Protein AF-A0A645HK24-F1 (afdb_monomer_lite)

Sequence (68 aa):
MGPHEEYTNKLYEVAKDYNGVVVANMTQIHKYILTRKHYRDITGNNVNHPNDFVARMYLQVLLDTISK

pLDDT: mean 94.29, std 7.42, range [58.25, 98.31]

Secondary structure (DSSP, 8-state):
--THHHHHHHHHHHHTTSTT-----HHHHHHHHHTTS-GGGTBSSSSS-B-HHHHHHHHHHHHHHH--

Structure (mmCIF, N/CA/C/O backbone):
data_AF-A0A645HK24-F1
#
_entry.id   AF-A0A645HK24-F1
#
loop_
_atom_site.group_PDB
_atom_site.id
_atom_site.type_symbol
_atom_site.label_atom_id
_atom_site.label_alt_id
_atom_site.label_comp_id
_atom_site.label_asym_id
_atom_site.label_entity_id
_atom_site.label_seq_id
_atom_site.pdbx_PDB_ins_code
_atom_site.Cartn_x
_atom_site.Cartn_y
_atom_site.Cartn_z
_atom_site.occupancy
_atom_site.B_iso_or_equiv
_atom_site.auth_seq_id
_atom_site.auth_comp_id
_atom_site.auth_asym_id
_atom_site.auth_atom_id
_atom_site.pdbx_PDB_model_num
ATOM 1 N N . MET A 1 1 ? 16.282 -6.112 -0.425 1.00 58.25 1 MET A N 1
ATOM 2 C CA . MET A 1 1 ? 14.944 -5.506 -0.243 1.00 58.25 1 MET A CA 1
ATOM 3 C C . MET A 1 1 ? 15.075 -4.443 0.832 1.00 58.25 1 MET A C 1
ATOM 5 O O . MET A 1 1 ? 15.747 -4.714 1.816 1.00 58.25 1 MET A O 1
ATOM 9 N N . GLY A 1 2 ? 14.543 -3.237 0.614 1.00 69.75 2 GLY A N 1
ATOM 10 C CA . GLY A 1 2 ? 14.564 -2.182 1.634 1.00 69.75 2 GLY A CA 1
ATOM 11 C C . GLY A 1 2 ? 13.678 -2.525 2.844 1.00 69.75 2 GLY A C 1
ATOM 12 O O . GLY A 1 2 ? 12.886 -3.467 2.762 1.00 69.75 2 GLY A O 1
ATOM 13 N N . PRO A 1 3 ? 13.756 -1.755 3.940 1.00 85.56 3 PRO A N 1
ATOM 14 C CA . PRO A 1 3 ? 13.061 -2.022 5.211 1.00 85.56 3 PRO A CA 1
ATOM 15 C C . PRO A 1 3 ? 11.531 -1.788 5.175 1.00 85.56 3 PRO A C 1
ATOM 17 O O . PRO A 1 3 ? 10.901 -1.577 6.204 1.00 85.56 3 PRO A O 1
ATOM 20 N N . HIS A 1 4 ? 10.887 -1.826 4.003 1.00 86.75 4 HIS A N 1
ATOM 21 C CA . HIS A 1 4 ? 9.462 -1.489 3.845 1.00 86.75 4 HIS A CA 1
ATOM 22 C C . HIS A 1 4 ? 8.522 -2.380 4.678 1.00 86.75 4 HIS A C 1
ATOM 24 O O . HIS A 1 4 ? 7.489 -1.921 5.169 1.00 86.75 4 HIS A O 1
ATOM 30 N N . GLU A 1 5 ? 8.876 -3.654 4.852 1.00 87.06 5 GLU A N 1
ATOM 31 C CA . GLU A 1 5 ? 8.117 -4.593 5.689 1.00 87.06 5 GLU A CA 1
ATOM 32 C C . GLU A 1 5 ? 8.253 -4.255 7.175 1.00 87.06 5 GLU A C 1
ATOM 34 O O . GLU A 1 5 ? 7.262 -4.259 7.902 1.00 87.06 5 GLU A O 1
ATOM 39 N N . GLU A 1 6 ? 9.454 -3.869 7.605 1.00 93.62 6 GLU A N 1
ATOM 40 C CA . GLU A 1 6 ? 9.710 -3.409 8.969 1.00 93.62 6 GLU A CA 1
ATOM 41 C C . GLU A 1 6 ? 8.908 -2.140 9.279 1.00 93.62 6 GLU A C 1
ATOM 43 O O . GLU A 1 6 ? 8.232 -2.076 10.304 1.00 93.62 6 GLU A O 1
ATOM 48 N N . TYR A 1 7 ? 8.883 -1.173 8.356 1.00 94.12 7 TYR A N 1
ATOM 49 C CA . TYR A 1 7 ? 8.080 0.044 8.509 1.00 94.12 7 TYR A CA 1
ATOM 50 C C . TYR A 1 7 ? 6.590 -0.262 8.646 1.00 94.12 7 TYR A C 1
ATOM 52 O O . TYR A 1 7 ? 5.915 0.317 9.491 1.00 94.12 7 TYR A O 1
ATOM 60 N N . THR A 1 8 ? 6.078 -1.211 7.862 1.00 95.12 8 THR A N 1
ATOM 61 C CA . THR A 1 8 ? 4.668 -1.615 7.932 1.00 95.12 8 THR A CA 1
ATOM 62 C C . THR A 1 8 ? 4.340 -2.236 9.293 1.00 95.12 8 THR A C 1
ATOM 64 O O . THR A 1 8 ? 3.326 -1.887 9.893 1.00 95.12 8 THR A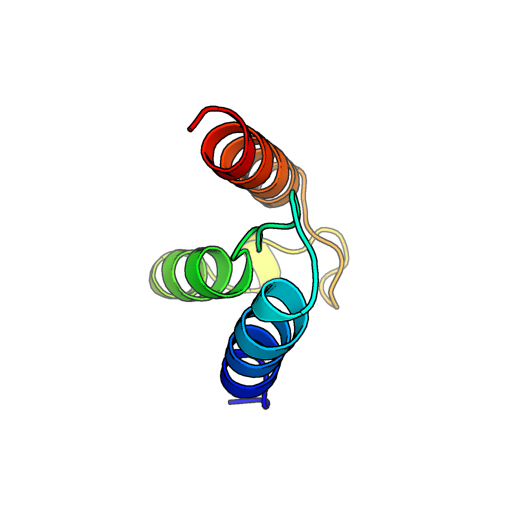 O 1
ATOM 67 N N . ASN A 1 9 ? 5.219 -3.090 9.827 1.00 95.81 9 ASN A N 1
ATOM 68 C CA . ASN A 1 9 ? 5.051 -3.662 11.166 1.00 95.81 9 ASN A CA 1
ATOM 69 C C . ASN A 1 9 ? 5.065 -2.579 12.253 1.00 95.81 9 ASN A C 1
ATOM 71 O O . ASN A 1 9 ? 4.226 -2.608 13.151 1.00 95.81 9 ASN A O 1
ATOM 75 N N . LYS A 1 10 ? 5.951 -1.581 12.140 1.00 97.12 10 LYS A N 1
ATOM 76 C CA . LYS A 1 10 ? 5.977 -0.436 13.060 1.00 97.12 10 LYS A CA 1
ATOM 77 C C . LYS A 1 10 ? 4.718 0.422 12.990 1.00 97.12 10 LYS A C 1
ATOM 79 O O . LYS A 1 10 ? 4.243 0.853 14.033 1.00 97.12 10 LYS A O 1
ATOM 84 N N . LEU A 1 11 ? 4.116 0.604 11.814 1.00 97.06 11 LEU A N 1
ATOM 85 C CA . LEU A 1 11 ? 2.819 1.284 11.707 1.00 97.06 11 LEU A CA 1
ATOM 86 C C . LEU A 1 11 ? 1.713 0.527 12.456 1.00 97.06 11 LEU A C 1
ATOM 88 O O . LEU A 1 11 ? 0.893 1.159 13.117 1.00 97.06 11 LEU A O 1
ATOM 92 N N . TYR A 1 12 ? 1.704 -0.809 12.404 1.00 97.00 12 TYR A N 1
ATOM 93 C CA . TYR A 1 12 ? 0.760 -1.612 13.189 1.00 97.00 12 TYR A CA 1
ATOM 94 C C . TYR A 1 12 ? 1.021 -1.553 14.694 1.00 97.00 12 TYR A C 1
ATOM 96 O O . TYR A 1 12 ? 0.070 -1.641 15.465 1.00 97.00 12 TYR A O 1
ATOM 104 N N . GLU A 1 13 ? 2.278 -1.441 15.128 1.00 97.88 13 GLU A N 1
ATOM 105 C CA . GLU A 1 13 ? 2.598 -1.190 16.538 1.00 97.88 13 GLU A CA 1
ATOM 106 C C . GLU A 1 13 ? 2.031 0.162 16.981 1.00 97.88 13 GLU A C 1
ATOM 108 O O . GLU A 1 13 ? 1.240 0.192 17.916 1.00 97.88 13 GLU A O 1
ATOM 113 N N . VAL A 1 14 ? 2.337 1.241 16.252 1.00 97.88 14 VAL A N 1
ATOM 114 C CA . VAL A 1 14 ? 1.864 2.601 16.563 1.00 97.88 14 VAL A CA 1
ATOM 115 C C . VAL A 1 14 ? 0.337 2.688 16.555 1.00 97.88 14 VAL A C 1
ATOM 117 O O . VAL A 1 14 ? -0.242 3.320 17.428 1.00 97.88 14 VAL A O 1
ATOM 120 N N . ALA A 1 15 ? -0.346 2.039 15.608 1.00 97.50 15 ALA A N 1
ATOM 121 C CA . ALA A 1 15 ? -1.808 2.079 15.534 1.00 97.50 15 ALA A CA 1
ATOM 122 C C . ALA A 1 15 ? -2.501 1.509 16.787 1.00 97.50 15 ALA A C 1
ATOM 124 O O . ALA A 1 15 ? -3.613 1.926 17.093 1.00 97.50 15 ALA A O 1
ATOM 125 N N . LYS A 1 16 ? -1.855 0.599 17.535 1.00 97.44 16 LYS A N 1
ATOM 126 C CA . LYS A 1 16 ? -2.406 0.044 18.787 1.00 97.44 16 LYS A CA 1
ATOM 127 C C . LYS A 1 16 ? -2.489 1.074 19.911 1.00 97.44 16 LYS A C 1
ATOM 129 O O . LYS A 1 16 ? -3.291 0.890 20.821 1.00 97.44 16 LYS A O 1
ATOM 134 N N . ASP A 1 17 ? -1.693 2.138 19.838 1.00 98.19 17 ASP A N 1
ATOM 135 C CA . ASP A 1 17 ? -1.648 3.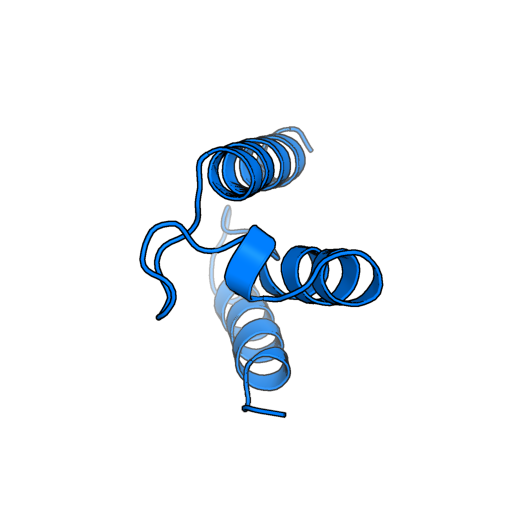185 20.861 1.00 98.19 17 ASP A CA 1
ATOM 136 C C . ASP A 1 17 ? -2.811 4.190 20.726 1.00 98.19 17 ASP A C 1
ATOM 138 O O . ASP A 1 17 ? -2.985 5.056 21.585 1.00 98.19 17 ASP A O 1
ATOM 142 N N . TYR A 1 18 ? -3.630 4.086 19.669 1.00 97.56 18 TYR A N 1
ATOM 143 C CA . TYR A 1 18 ? -4.694 5.041 19.356 1.00 97.56 18 TYR A CA 1
ATOM 144 C C . TYR A 1 18 ? -6.035 4.354 19.065 1.00 97.56 18 TYR A C 1
ATOM 146 O O . TYR A 1 18 ? -6.134 3.436 18.254 1.00 97.56 18 TYR A O 1
ATOM 154 N N . ASN A 1 19 ? -7.112 4.874 19.657 1.00 96.38 19 ASN A N 1
ATOM 155 C CA . ASN A 1 19 ? -8.473 4.443 19.333 1.00 96.38 19 ASN A CA 1
ATOM 156 C C . ASN A 1 19 ? -8.927 5.026 17.988 1.00 96.38 19 ASN A C 1
ATOM 158 O O . ASN A 1 19 ? -8.720 6.207 17.716 1.00 96.38 19 ASN A O 1
ATOM 162 N N . GLY A 1 20 ? -9.600 4.212 17.170 1.00 94.56 20 GLY A N 1
ATOM 163 C CA . GLY A 1 20 ? -10.130 4.645 15.870 1.00 94.56 20 GLY A CA 1
ATOM 164 C C . GLY A 1 20 ? -9.069 4.831 14.779 1.00 94.56 20 GLY A C 1
ATOM 165 O O . GLY A 1 20 ? -9.360 5.438 13.751 1.00 94.56 20 GLY A O 1
ATOM 166 N N . VAL A 1 21 ? -7.851 4.320 14.984 1.00 96.19 21 VAL A N 1
ATOM 167 C CA . VAL A 1 21 ? -6.769 4.328 13.990 1.00 96.19 21 VAL A CA 1
ATOM 168 C C . VAL A 1 21 ? -6.570 2.920 13.434 1.00 96.19 21 VAL A C 1
ATOM 170 O O . VAL A 1 21 ? -6.565 1.936 14.167 1.00 96.19 21 VAL A O 1
ATOM 173 N N . VAL A 1 22 ? -6.383 2.822 12.120 1.00 96.06 22 VAL A N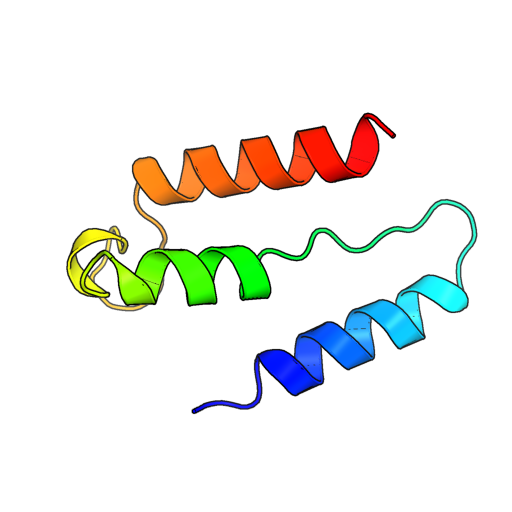 1
ATOM 174 C CA . VAL A 1 22 ? -6.133 1.567 11.401 1.00 96.06 22 VAL A CA 1
ATOM 175 C C . VAL A 1 22 ? -5.077 1.794 10.316 1.00 96.06 22 VAL A C 1
ATOM 177 O O . VAL A 1 22 ? -4.912 2.907 9.814 1.00 96.06 22 VAL A O 1
ATOM 180 N N . VAL A 1 23 ? -4.335 0.745 9.954 1.00 96.50 23 VAL A N 1
ATOM 181 C CA . VAL A 1 23 ? -3.270 0.812 8.943 1.00 96.50 23 VAL A CA 1
ATOM 182 C C . VAL A 1 23 ? -3.795 0.396 7.570 1.00 96.50 23 VAL A C 1
ATOM 184 O O . VAL A 1 23 ? -4.178 -0.753 7.360 1.00 96.50 23 VAL A O 1
ATOM 187 N N . ALA A 1 24 ? -3.705 1.306 6.601 1.00 96.81 24 ALA A N 1
ATOM 188 C CA . ALA A 1 24 ? -3.898 1.010 5.183 1.00 96.81 24 ALA A CA 1
ATOM 189 C C . ALA A 1 24 ? -2.620 0.381 4.588 1.00 96.81 24 ALA A C 1
ATOM 191 O O . ALA A 1 24 ? -1.676 1.081 4.212 1.00 96.81 24 ALA A O 1
ATOM 192 N N . ASN A 1 25 ? -2.555 -0.954 4.519 1.00 96.25 25 ASN A N 1
ATOM 193 C CA . ASN A 1 25 ? -1.335 -1.690 4.154 1.00 96.25 25 ASN A CA 1
ATOM 194 C C . ASN A 1 25 ? -1.035 -1.694 2.641 1.00 96.25 25 ASN A C 1
ATOM 196 O O . ASN A 1 25 ? -1.164 -2.708 1.948 1.00 96.25 25 ASN A O 1
ATOM 200 N N . MET A 1 26 ? -0.570 -0.557 2.124 1.00 96.19 26 MET A N 1
ATOM 201 C CA . MET A 1 26 ? -0.185 -0.423 0.717 1.00 96.19 26 MET A CA 1
ATOM 202 C C . MET A 1 26 ? 1.100 -1.200 0.361 1.00 96.19 26 MET A C 1
ATOM 204 O O . MET A 1 26 ? 1.285 -1.602 -0.791 1.00 96.19 26 MET A O 1
ATOM 208 N N . THR A 1 27 ? 1.973 -1.485 1.336 1.00 95.50 27 THR A N 1
ATOM 209 C CA . THR A 1 27 ? 3.199 -2.278 1.128 1.00 95.50 27 THR A CA 1
ATOM 210 C C . THR A 1 27 ? 2.878 -3.671 0.594 1.00 95.50 27 THR A C 1
ATOM 212 O O . THR A 1 27 ? 3.491 -4.120 -0.376 1.00 95.50 27 THR A O 1
ATOM 215 N N . GLN A 1 28 ? 1.889 -4.351 1.181 1.00 95.50 28 GLN A N 1
ATOM 216 C CA . GLN A 1 28 ? 1.468 -5.679 0.729 1.00 95.50 28 GLN A CA 1
ATOM 217 C C . GLN A 1 28 ? 0.938 -5.651 -0.711 1.00 95.50 28 GLN A C 1
ATOM 219 O O . GLN A 1 28 ? 1.256 -6.541 -1.505 1.00 95.50 28 GLN A O 1
ATOM 224 N N . ILE A 1 29 ? 0.186 -4.610 -1.073 1.00 96.38 29 ILE A N 1
ATOM 225 C CA . ILE A 1 29 ? -0.331 -4.439 -2.433 1.00 96.38 29 ILE A CA 1
ATOM 226 C C . ILE A 1 29 ? 0.803 -4.217 -3.433 1.00 96.38 29 ILE A C 1
ATOM 228 O O . ILE A 1 29 ? 0.841 -4.889 -4.463 1.00 96.38 29 ILE A O 1
ATOM 232 N N . HIS A 1 30 ? 1.772 -3.354 -3.122 1.00 95.38 30 HIS A N 1
ATOM 233 C CA . HIS A 1 30 ? 2.947 -3.171 -3.975 1.00 95.38 30 HIS A CA 1
ATOM 234 C C . HIS A 1 30 ? 3.757 -4.458 -4.139 1.00 95.38 30 HIS A C 1
ATOM 236 O O . HIS A 1 30 ? 4.129 -4.788 -5.266 1.00 95.38 30 HIS A O 1
ATOM 242 N N . LYS A 1 31 ? 3.983 -5.217 -3.056 1.00 94.69 31 LYS A N 1
ATOM 243 C CA . LYS A 1 31 ? 4.656 -6.524 -3.126 1.00 94.69 31 LYS A CA 1
ATOM 244 C C . LYS A 1 31 ? 3.948 -7.448 -4.110 1.00 94.69 31 LYS A C 1
ATOM 246 O O . LYS A 1 31 ? 4.604 -8.010 -4.980 1.00 94.69 31 LYS A O 1
ATOM 251 N N . TYR A 1 32 ? 2.623 -7.562 -4.012 1.00 96.38 32 TYR A N 1
ATOM 252 C CA . TYR A 1 32 ? 1.843 -8.391 -4.927 1.00 96.38 32 TYR A CA 1
ATOM 253 C C . TYR A 1 32 ? 1.932 -7.899 -6.379 1.00 96.38 32 TYR A C 1
ATOM 255 O O . TYR A 1 32 ? 2.227 -8.691 -7.273 1.00 96.38 32 TYR A O 1
ATOM 263 N N . ILE A 1 33 ? 1.748 -6.599 -6.628 1.00 96.81 33 ILE A N 1
ATOM 264 C CA . ILE A 1 33 ? 1.818 -6.016 -7.978 1.00 96.81 33 ILE A CA 1
ATOM 265 C C . ILE A 1 33 ? 3.181 -6.279 -8.628 1.00 96.81 33 ILE A C 1
ATOM 267 O O . ILE A 1 33 ? 3.232 -6.647 -9.801 1.00 96.81 33 ILE A O 1
ATOM 271 N N . LEU A 1 34 ? 4.275 -6.154 -7.873 1.00 95.50 34 LEU A N 1
ATOM 272 C CA . LEU A 1 34 ? 5.635 -6.383 -8.369 1.00 95.50 34 LEU A CA 1
ATOM 273 C C . LEU A 1 34 ? 5.924 -7.852 -8.714 1.00 95.50 34 LEU A C 1
ATOM 275 O O . LEU A 1 34 ? 6.882 -8.126 -9.429 1.00 95.50 34 LEU A O 1
ATOM 279 N N . THR A 1 35 ? 5.077 -8.798 -8.288 1.00 97.25 35 THR A N 1
ATOM 280 C CA . THR A 1 35 ? 5.127 -10.185 -8.794 1.00 97.25 35 THR A CA 1
ATOM 281 C C . THR A 1 35 ? 4.513 -10.342 -10.191 1.00 97.25 35 THR A C 1
ATOM 283 O O . THR A 1 35 ? 4.640 -11.403 -10.800 1.00 97.25 35 THR A O 1
ATOM 286 N N . ARG A 1 36 ? 3.810 -9.317 -10.698 1.00 98.00 36 ARG A N 1
ATOM 287 C CA . ARG A 1 36 ? 3.024 -9.359 -11.947 1.00 98.00 36 ARG A CA 1
ATOM 288 C C . ARG A 1 36 ? 3.383 -8.271 -12.963 1.00 98.00 36 ARG A C 1
ATOM 290 O O . ARG A 1 36 ? 3.056 -8.429 -14.135 1.00 98.00 36 ARG A O 1
ATOM 297 N N . LYS A 1 37 ? 3.974 -7.156 -12.529 1.00 96.88 37 LYS A N 1
ATOM 298 C CA . LYS A 1 37 ? 4.315 -5.988 -13.358 1.00 96.88 37 LYS A CA 1
ATOM 299 C C . LYS A 1 37 ? 5.718 -5.499 -13.036 1.00 96.88 37 LYS A C 1
ATOM 301 O O . LYS A 1 37 ? 6.138 -5.567 -11.880 1.00 96.88 37 LYS A O 1
ATOM 306 N N . HIS A 1 38 ? 6.422 -4.956 -14.028 1.00 96.56 38 HIS A N 1
ATOM 307 C CA . HIS A 1 38 ? 7.701 -4.314 -13.757 1.00 96.56 38 HIS A CA 1
ATOM 308 C C . HIS A 1 38 ? 7.486 -2.998 -13.013 1.00 96.56 38 HIS A C 1
ATOM 310 O O . HIS A 1 38 ? 6.470 -2.325 -13.183 1.00 96.56 38 HIS A O 1
ATOM 316 N N . TYR A 1 39 ? 8.485 -2.595 -12.227 1.00 95.12 39 TYR A N 1
ATOM 317 C CA . TYR A 1 39 ? 8.457 -1.328 -11.498 1.00 95.12 39 TYR A CA 1
ATOM 318 C C . TYR A 1 39 ? 8.147 -0.135 -12.417 1.00 95.12 39 TYR A C 1
ATOM 320 O O . TYR A 1 39 ? 7.289 0.688 -12.117 1.00 95.12 39 TYR A O 1
ATOM 328 N N . ARG A 1 40 ? 8.776 -0.101 -13.596 1.00 95.88 40 ARG A N 1
ATOM 329 C CA . ARG A 1 40 ? 8.583 0.964 -14.587 1.00 95.88 40 ARG A CA 1
ATOM 330 C C . ARG A 1 40 ? 7.148 1.048 -15.125 1.00 95.88 40 ARG A C 1
ATOM 332 O O . ARG A 1 40 ? 6.712 2.123 -15.512 1.00 95.88 40 ARG A O 1
ATOM 339 N N . ASP A 1 41 ? 6.402 -0.056 -15.105 1.00 96.31 41 ASP A N 1
ATOM 340 C CA . ASP A 1 41 ? 5.013 -0.105 -15.587 1.00 96.31 41 ASP A CA 1
ATOM 341 C C . ASP A 1 4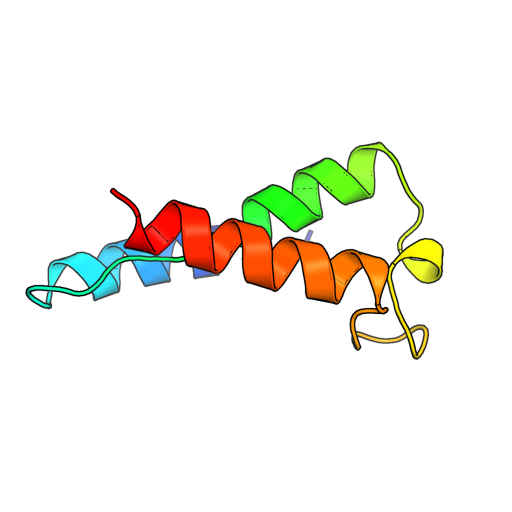1 ? 4.014 0.455 -14.565 1.00 96.31 41 ASP A C 1
ATOM 343 O O . ASP A 1 41 ? 2.830 0.613 -14.871 1.00 96.31 41 ASP A O 1
ATOM 347 N N . ILE A 1 42 ? 4.459 0.699 -13.329 1.00 96.81 42 ILE A N 1
ATOM 348 C CA . ILE A 1 42 ? 3.609 1.135 -12.213 1.00 96.81 42 ILE A CA 1
ATOM 349 C C . ILE A 1 42 ? 3.996 2.519 -11.674 1.00 96.81 42 ILE A C 1
ATOM 351 O O . ILE A 1 42 ? 3.276 3.093 -10.857 1.00 96.81 42 ILE A O 1
ATOM 355 N N . THR A 1 43 ? 5.105 3.081 -12.154 1.00 96.62 43 THR A N 1
ATOM 356 C CA . THR A 1 43 ? 5.548 4.438 -11.827 1.00 96.62 43 THR A CA 1
ATOM 357 C C . THR A 1 43 ? 5.139 5.447 -12.896 1.00 96.62 43 THR A C 1
ATOM 359 O O . THR A 1 43 ? 5.277 5.174 -14.083 1.00 96.62 43 THR A O 1
ATOM 362 N N . GLY A 1 44 ? 4.713 6.643 -12.490 1.00 96.25 44 GLY A N 1
ATOM 363 C CA . GLY A 1 44 ? 4.460 7.779 -13.380 1.00 96.25 44 GLY A CA 1
ATOM 364 C C . GLY A 1 44 ? 5.722 8.565 -13.756 1.00 96.25 44 GLY A C 1
ATOM 365 O O . GLY A 1 44 ? 5.744 9.212 -14.796 1.00 96.25 44 GLY A O 1
ATOM 366 N N . ASN A 1 45 ? 6.786 8.496 -12.945 1.00 94.62 45 ASN A N 1
ATOM 367 C CA . ASN A 1 45 ? 8.037 9.241 -13.165 1.00 94.62 45 ASN A CA 1
ATOM 368 C C . ASN A 1 45 ? 9.296 8.360 -13.270 1.00 94.62 45 ASN A C 1
ATOM 370 O O . ASN A 1 45 ? 10.402 8.890 -13.285 1.00 94.62 45 ASN A O 1
ATOM 374 N N . ASN A 1 46 ? 9.151 7.031 -13.289 1.00 89.44 46 ASN A N 1
ATOM 375 C CA . ASN A 1 46 ? 10.257 6.059 -13.265 1.00 89.44 46 ASN A CA 1
ATOM 376 C C . ASN A 1 46 ? 11.201 6.141 -12.051 1.00 89.44 46 ASN A C 1
ATOM 378 O O . ASN A 1 46 ? 12.263 5.522 -12.066 1.00 89.44 46 ASN A O 1
ATOM 382 N N . VAL A 1 47 ? 10.818 6.857 -10.991 1.00 91.31 47 VAL A N 1
ATOM 383 C CA . VAL A 1 47 ? 11.602 6.978 -9.754 1.00 91.31 47 VAL A CA 1
ATOM 384 C C . VAL A 1 47 ? 10.824 6.422 -8.573 1.00 91.31 47 VAL A C 1
ATOM 386 O O . VAL A 1 47 ? 11.313 5.515 -7.909 1.00 91.31 47 VAL A O 1
ATOM 389 N N . ASN A 1 48 ? 9.629 6.950 -8.304 1.00 90.25 48 ASN A N 1
ATOM 390 C CA . ASN A 1 48 ? 8.833 6.642 -7.107 1.00 90.25 48 ASN A CA 1
ATOM 391 C C . ASN A 1 48 ? 7.358 7.068 -7.183 1.00 90.25 48 ASN A C 1
ATOM 393 O O . ASN A 1 48 ? 6.553 6.591 -6.389 1.00 90.25 48 ASN A O 1
ATOM 397 N N . HIS A 1 49 ? 6.989 7.979 -8.086 1.00 96.88 49 HIS A N 1
ATOM 398 C CA . HIS A 1 49 ? 5.621 8.474 -8.176 1.00 96.88 49 HIS A CA 1
ATOM 399 C C . HIS A 1 49 ? 4.716 7.377 -8.751 1.00 96.88 49 HIS A C 1
ATOM 401 O O . HIS A 1 49 ? 5.082 6.820 -9.789 1.00 96.88 49 HIS A O 1
ATOM 407 N N . PRO A 1 50 ? 3.568 7.048 -8.134 1.00 97.12 50 PRO A N 1
ATOM 408 C CA . PRO A 1 50 ? 2.633 6.079 -8.698 1.00 97.12 50 PRO A CA 1
ATOM 409 C C . PRO A 1 50 ? 2.039 6.604 -10.011 1.00 97.12 50 PRO A C 1
ATOM 411 O O . PRO A 1 50 ? 1.847 7.805 -10.171 1.00 97.12 50 PRO A O 1
ATOM 414 N N . ASN A 1 51 ? 1.740 5.714 -10.956 1.00 97.75 51 ASN A N 1
ATOM 415 C CA . ASN A 1 51 ? 0.879 6.066 -12.088 1.00 97.75 51 ASN A CA 1
ATOM 416 C C . ASN A 1 51 ? -0.610 5.897 -11.735 1.00 97.75 51 ASN A C 1
ATOM 418 O O . ASN A 1 51 ? -0.957 5.407 -10.657 1.00 97.75 51 ASN A O 1
ATOM 422 N N . ASP A 1 52 ? -1.491 6.244 -12.673 1.00 98.06 52 ASP A N 1
ATOM 423 C CA . ASP A 1 52 ? -2.948 6.172 -12.498 1.00 98.06 52 ASP A CA 1
ATOM 424 C C . ASP A 1 52 ? -3.447 4.787 -12.068 1.00 98.06 52 ASP A C 1
ATOM 426 O O . ASP A 1 52 ? -4.396 4.678 -11.289 1.00 98.06 52 ASP A O 1
ATOM 430 N N . PHE A 1 53 ? -2.810 3.710 -12.544 1.00 97.69 53 PHE A N 1
ATOM 431 C CA . PHE A 1 53 ? -3.158 2.351 -12.131 1.00 97.69 53 PHE A CA 1
ATOM 432 C C . PHE A 1 53 ? -2.908 2.151 -10.632 1.00 97.69 53 PHE A C 1
ATOM 434 O O . PHE A 1 53 ? -3.798 1.688 -9.919 1.00 97.69 53 PHE A O 1
ATOM 441 N N . VAL A 1 54 ? -1.735 2.545 -10.131 1.00 97.94 54 VAL A N 1
ATOM 442 C CA . VAL A 1 54 ? -1.413 2.432 -8.702 1.00 97.94 54 VAL A CA 1
ATOM 443 C C . VAL A 1 54 ? -2.250 3.400 -7.865 1.00 97.94 54 VAL A C 1
ATOM 445 O O . VAL A 1 54 ? -2.719 3.012 -6.798 1.00 97.94 54 VAL A O 1
ATOM 448 N N . ALA A 1 55 ? -2.523 4.614 -8.349 1.00 97.81 55 ALA A N 1
ATOM 449 C CA . ALA A 1 55 ? -3.398 5.567 -7.660 1.00 97.81 55 ALA A CA 1
ATOM 450 C C . ALA A 1 55 ? -4.801 4.981 -7.385 1.00 97.81 55 ALA A C 1
ATOM 452 O O . ALA A 1 55 ? -5.347 5.147 -6.294 1.00 97.81 55 ALA A O 1
ATOM 453 N N . ARG A 1 56 ? -5.363 4.202 -8.321 1.00 98.31 56 ARG A N 1
ATOM 454 C CA . ARG A 1 56 ? -6.631 3.475 -8.102 1.00 98.31 56 ARG A CA 1
ATOM 455 C C . ARG A 1 56 ? -6.515 2.359 -7.064 1.00 98.31 56 ARG A C 1
ATOM 457 O O . ARG A 1 56 ? -7.501 2.052 -6.398 1.00 98.31 56 ARG A O 1
ATOM 464 N N . MET A 1 57 ? -5.342 1.743 -6.923 1.00 98.06 57 MET A N 1
ATOM 465 C CA . MET A 1 57 ? -5.096 0.750 -5.874 1.00 98.06 57 MET A CA 1
ATOM 466 C C . MET A 1 57 ? -5.040 1.407 -4.494 1.00 98.06 57 MET A C 1
ATOM 468 O O . MET A 1 57 ? -5.638 0.869 -3.569 1.00 98.06 57 MET A O 1
ATOM 472 N N . TYR A 1 58 ? -4.427 2.590 -4.363 1.00 97.69 58 TYR A N 1
ATOM 473 C CA . TYR A 1 58 ? -4.481 3.372 -3.118 1.00 97.69 58 TYR A CA 1
ATOM 474 C C . TYR A 1 58 ? -5.926 3.625 -2.674 1.00 97.69 58 TYR A C 1
ATOM 476 O O . TYR A 1 58 ? -6.255 3.387 -1.514 1.00 97.69 58 TYR A O 1
ATOM 484 N N . LEU A 1 59 ? -6.800 4.050 -3.595 1.00 97.94 59 LEU A N 1
ATOM 485 C CA . LEU A 1 59 ? -8.212 4.276 -3.282 1.00 97.94 59 LEU A CA 1
ATOM 486 C C . LEU A 1 59 ? -8.920 2.987 -2.839 1.00 97.94 59 LEU A C 1
ATOM 488 O O . LEU A 1 59 ? -9.640 3.005 -1.849 1.00 97.94 59 LEU A O 1
ATOM 492 N N . GLN A 1 60 ? -8.703 1.868 -3.534 1.00 97.69 60 GLN A N 1
ATOM 493 C CA . GLN A 1 60 ? -9.296 0.581 -3.148 1.00 97.69 60 GLN A CA 1
ATOM 494 C C . GLN A 1 60 ? -8.834 0.123 -1.761 1.00 97.69 60 GLN A C 1
ATOM 496 O O . GLN A 1 60 ? -9.659 -0.322 -0.971 1.00 97.69 60 GLN A O 1
ATOM 501 N N . VAL A 1 61 ? -7.542 0.269 -1.448 1.00 97.62 61 VAL A N 1
ATOM 502 C CA . VAL A 1 61 ? -7.001 -0.050 -0.119 1.00 97.62 61 VAL A CA 1
ATOM 503 C C . VAL A 1 61 ? -7.623 0.844 0.941 1.00 97.62 61 VAL A C 1
ATOM 505 O O . VAL A 1 61 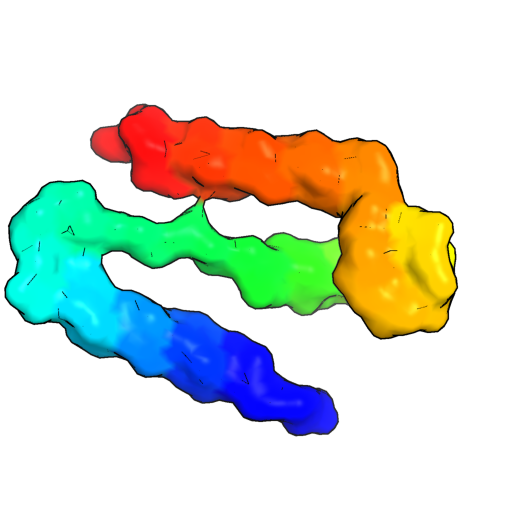? -8.024 0.341 1.984 1.00 97.62 61 VAL A O 1
ATOM 508 N N . LEU A 1 62 ? -7.726 2.150 0.684 1.00 97.06 62 LEU A N 1
ATOM 509 C CA . LEU A 1 62 ? -8.352 3.085 1.613 1.00 97.06 62 LEU A CA 1
ATOM 510 C C . LEU A 1 62 ? -9.803 2.687 1.893 1.00 97.06 62 LEU A C 1
ATOM 512 O O . LEU A 1 62 ? -10.176 2.574 3.055 1.00 97.06 62 LEU A O 1
ATOM 516 N N . LEU A 1 63 ? -10.589 2.433 0.842 1.00 97.19 63 LEU A N 1
ATOM 517 C CA . LEU A 1 63 ? -11.988 2.030 0.971 1.00 97.19 63 LEU A CA 1
ATOM 518 C C . LEU A 1 63 ? -12.126 0.713 1.744 1.00 97.19 63 LEU A C 1
ATOM 520 O O . LEU A 1 63 ? -12.862 0.697 2.718 1.00 97.19 63 LEU A O 1
ATOM 524 N N . ASP A 1 64 ? -11.372 -0.338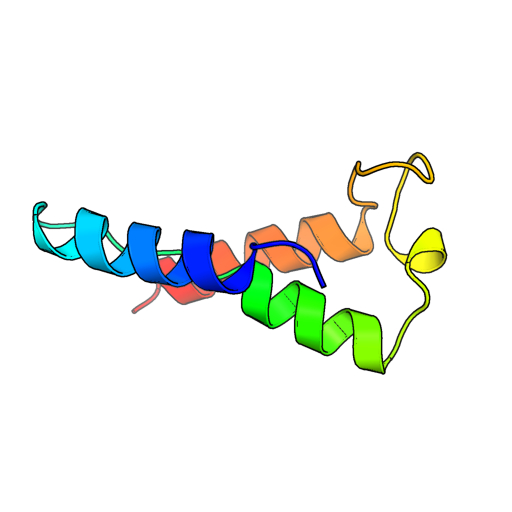 1.396 1.00 96.25 64 ASP A N 1
ATOM 525 C CA . ASP A 1 64 ? -11.384 -1.621 2.130 1.00 96.25 64 ASP A CA 1
ATOM 526 C C . ASP A 1 64 ? -10.943 -1.477 3.596 1.00 96.25 64 ASP A C 1
ATOM 528 O O . ASP A 1 64 ? -11.384 -2.227 4.467 1.00 96.25 64 ASP A O 1
ATOM 532 N N . THR A 1 65 ? -10.062 -0.517 3.879 1.00 96.19 65 THR A N 1
ATOM 533 C CA . THR A 1 65 ? -9.572 -0.258 5.236 1.00 96.19 65 THR A CA 1
ATOM 534 C C . THR A 1 65 ? -10.649 0.383 6.111 1.00 96.19 65 THR A C 1
ATOM 536 O O . THR A 1 65 ? -10.729 0.053 7.290 1.00 96.19 65 THR A O 1
ATOM 539 N N . ILE A 1 66 ? -11.469 1.283 5.557 1.00 94.25 66 ILE A N 1
ATOM 540 C CA . ILE A 1 66 ? -12.470 2.052 6.320 1.00 94.25 66 ILE A CA 1
ATOM 541 C C . ILE A 1 66 ? -13.900 1.515 6.191 1.00 94.25 66 ILE A C 1
ATOM 543 O O . ILE A 1 66 ? -14.782 1.971 6.910 1.00 94.25 66 ILE A O 1
ATOM 547 N N . SER A 1 67 ? -14.162 0.600 5.255 1.00 90.75 67 SER A N 1
ATOM 548 C CA . SER A 1 67 ? -15.489 0.005 5.045 1.00 90.75 67 SER A CA 1
ATOM 549 C C . SER A 1 67 ? -15.770 -1.204 5.942 1.00 90.75 67 SER A C 1
ATOM 551 O O . SER A 1 67 ? -16.785 -1.872 5.746 1.00 90.75 67 SER A O 1
ATOM 553 N N . LYS A 1 68 ? -14.849 -1.533 6.849 1.00 59.53 68 LYS A N 1
ATOM 554 C CA . LYS A 1 68 ? -14.962 -2.619 7.830 1.00 59.53 68 LYS A CA 1
ATOM 555 C C . LYS A 1 68 ? -15.394 -2.054 9.173 1.00 59.53 68 LYS A C 1
ATOM 557 O O . LYS A 1 68 ? -16.182 -2.752 9.844 1.00 59.53 68 LYS A O 1
#

Organism: NCBI:txid1076179

Radius of gyration: 13.35 Å; chains: 1; bounding box: 30×19×36 Å

Foldseek 3Di:
DDCLVVVQVVLVVVQVVDPPDDDLCVVVVVVVVVVPDPPCVQAPVSPDHGDPVSVVVSVVSVCVGPVD